Protein AF-A0A2E9Y9M0-F1 (afdb_monomer_lite)

Foldseek 3Di:
DDPVVLVVLVVLLVVLVVLVVLVPPVVPPCPDPDPPDDDDVCVVVPVDDDDDRDDNDDPVSVVSSVVSVVVVVVDDD

pLDDT: mean 80.17, std 14.74, range [50.31, 97.25]

Radius of gyration: 18.7 Å; chains: 1; bounding box: 42×25×49 Å

Secondary structure (DSSP, 8-state):
--HHHHHHHHHHHHHHHHHHHHH-GGGS--SSSS------TTGGGT------PPPPPPHHHHHHHHHHHHHHTTS--

Structure (mmCIF, N/CA/C/O backbone):
data_AF-A0A2E9Y9M0-F1
#
_entry.id   AF-A0A2E9Y9M0-F1
#
loop_
_atom_site.group_PDB
_atom_site.id
_atom_site.type_symbol
_atom_site.label_atom_id
_atom_site.label_alt_id
_atom_site.label_comp_id
_atom_site.label_asym_id
_atom_site.label_entity_id
_atom_site.label_seq_id
_atom_site.pdbx_PDB_ins_code
_atom_site.Cartn_x
_atom_site.Cartn_y
_atom_site.Cartn_z
_atom_site.occupancy
_atom_site.B_iso_or_equiv
_atom_site.auth_seq_id
_atom_site.auth_comp_id
_atom_site.auth_asym_id
_atom_site.auth_atom_id
_atom_site.pdbx_PDB_model_num
ATOM 1 N N . MET A 1 1 ? -15.437 6.450 14.529 1.00 72.06 1 MET A N 1
ATOM 2 C CA . MET A 1 1 ? -15.136 6.645 13.102 1.00 72.06 1 MET A CA 1
ATOM 3 C C . MET A 1 1 ? -16.404 6.343 12.330 1.00 72.06 1 MET A C 1
ATOM 5 O O . MET A 1 1 ? -17.059 5.362 12.673 1.00 72.06 1 MET A O 1
ATOM 9 N N . ASP A 1 2 ? -16.799 7.202 11.397 1.00 94.31 2 ASP A N 1
ATOM 10 C CA . ASP A 1 2 ? -17.975 6.938 10.557 1.00 94.31 2 ASP A CA 1
ATOM 11 C C . ASP A 1 2 ? -17.636 5.914 9.456 1.00 94.31 2 ASP A C 1
ATOM 13 O O . ASP A 1 2 ? -16.485 5.807 9.029 1.00 94.31 2 ASP A O 1
ATOM 17 N N . MET A 1 3 ? -18.625 5.160 8.973 1.00 94.06 3 MET A N 1
ATOM 18 C CA . MET A 1 3 ? -18.422 4.129 7.948 1.00 94.06 3 MET A CA 1
ATOM 19 C C . MET A 1 3 ? -17.863 4.704 6.643 1.00 94.06 3 MET A C 1
ATOM 21 O O . MET A 1 3 ? -17.007 4.080 6.014 1.00 94.06 3 MET A O 1
ATOM 25 N N . ALA A 1 4 ? -18.294 5.905 6.248 1.00 95.94 4 ALA A N 1
ATOM 26 C CA . ALA A 1 4 ? -17.768 6.572 5.058 1.00 95.94 4 ALA A CA 1
ATOM 27 C C . ALA A 1 4 ? -16.275 6.915 5.204 1.00 95.94 4 ALA A C 1
ATOM 29 O O . ALA A 1 4 ? -15.494 6.783 4.258 1.00 95.94 4 ALA A O 1
ATOM 30 N N . GLU A 1 5 ? -15.865 7.309 6.407 1.00 94.44 5 GLU A N 1
ATOM 31 C CA . GLU A 1 5 ? -14.477 7.624 6.733 1.00 94.44 5 GLU A CA 1
ATOM 32 C C . GLU A 1 5 ? -13.603 6.362 6.677 1.00 94.44 5 GLU A C 1
ATOM 34 O O . GLU A 1 5 ? -12.514 6.385 6.100 1.00 94.44 5 GLU A O 1
ATOM 39 N N . VAL A 1 6 ? -14.100 5.238 7.209 1.00 94.06 6 VAL A N 1
ATOM 40 C CA . VAL A 1 6 ? -13.404 3.939 7.164 1.00 94.06 6 VAL A CA 1
ATOM 41 C C . VAL A 1 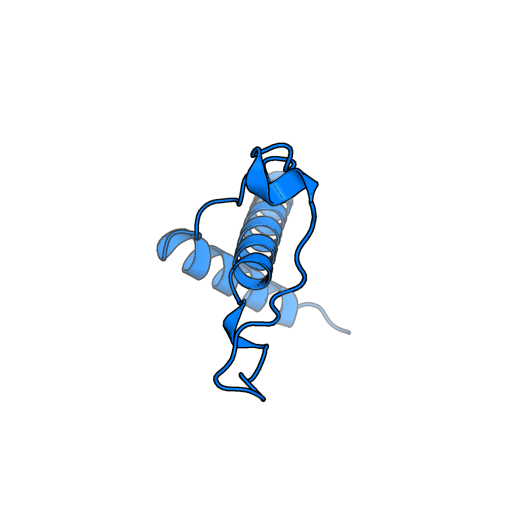6 ? -13.183 3.497 5.719 1.00 94.06 6 VAL A C 1
ATOM 43 O O . VAL A 1 6 ? -12.058 3.178 5.335 1.00 94.06 6 VAL A O 1
ATOM 46 N N . ILE A 1 7 ? -14.233 3.541 4.894 1.00 95.88 7 ILE A N 1
ATOM 47 C CA . ILE A 1 7 ? -14.153 3.188 3.468 1.00 95.88 7 ILE A CA 1
ATOM 48 C C . ILE A 1 7 ? -13.152 4.092 2.741 1.00 95.88 7 ILE A C 1
ATOM 50 O O . ILE A 1 7 ? -12.357 3.619 1.929 1.00 95.88 7 ILE A O 1
ATOM 54 N N . THR A 1 8 ? -13.152 5.389 3.049 1.00 97.25 8 THR A N 1
ATOM 55 C CA . THR A 1 8 ? -12.224 6.348 2.439 1.00 97.25 8 THR A CA 1
ATOM 56 C C . THR A 1 8 ? -10.772 6.005 2.765 1.00 97.25 8 THR A C 1
ATOM 58 O O . THR A 1 8 ? -9.940 5.962 1.858 1.00 97.25 8 THR A O 1
ATOM 61 N N . ARG A 1 9 ? -10.467 5.691 4.030 1.00 96.19 9 ARG A N 1
ATOM 62 C CA . ARG A 1 9 ? -9.103 5.329 4.446 1.00 96.19 9 ARG A CA 1
ATOM 63 C C . ARG A 1 9 ? -8.654 3.975 3.896 1.00 96.19 9 ARG A C 1
ATOM 65 O O . ARG A 1 9 ? -7.498 3.846 3.504 1.00 96.19 9 ARG A O 1
ATOM 72 N N . LEU A 1 10 ? -9.559 3.002 3.782 1.00 95.81 10 LEU A N 1
ATOM 73 C CA . LEU A 1 10 ? -9.275 1.726 3.110 1.00 95.81 10 LEU A CA 1
ATOM 74 C C . LEU A 1 10 ? -8.944 1.923 1.625 1.00 95.81 10 LEU A C 1
ATOM 76 O O . LEU A 1 10 ? -7.973 1.354 1.129 1.00 95.81 10 LEU A O 1
ATOM 80 N N . ASN A 1 11 ? -9.705 2.767 0.924 1.00 96.69 11 ASN A N 1
ATOM 81 C CA . ASN A 1 11 ? -9.439 3.084 -0.480 1.00 96.69 11 ASN A CA 1
ATOM 82 C C . ASN A 1 11 ? -8.110 3.831 -0.664 1.00 96.69 11 ASN A C 1
ATOM 84 O O . ASN A 1 11 ? -7.373 3.549 -1.612 1.00 96.69 11 ASN A O 1
ATOM 88 N N . GLU A 1 12 ? -7.775 4.756 0.242 1.00 95.75 12 GLU A N 1
ATOM 89 C CA . GLU A 1 12 ? -6.469 5.421 0.243 1.00 95.75 12 GLU A CA 1
ATOM 90 C C . GLU A 1 12 ? -5.337 4.400 0.420 1.00 95.75 12 GLU A C 1
ATOM 92 O O . GLU A 1 12 ? -4.419 4.359 -0.402 1.00 95.75 12 GLU A O 1
ATOM 97 N N . ALA A 1 13 ? -5.431 3.539 1.436 1.00 95.94 13 ALA A N 1
ATOM 98 C CA . ALA A 1 13 ? -4.429 2.517 1.720 1.00 95.94 13 ALA A CA 1
ATOM 99 C C . ALA A 1 13 ? -4.234 1.556 0.532 1.00 95.94 13 ALA A C 1
ATOM 101 O O . ALA A 1 13 ? -3.100 1.301 0.124 1.00 95.94 13 ALA A O 1
ATOM 102 N N . ALA A 1 14 ? -5.323 1.092 -0.089 1.00 94.44 14 ALA A N 1
ATOM 103 C CA . ALA A 1 14 ? -5.266 0.232 -1.272 1.00 94.44 14 ALA A CA 1
ATOM 104 C C . ALA A 1 14 ? -4.580 0.920 -2.467 1.00 94.44 14 ALA A C 1
ATOM 106 O O . ALA A 1 14 ? -3.773 0.306 -3.168 1.00 94.44 14 ALA A O 1
ATOM 107 N N . SER A 1 15 ? -4.864 2.208 -2.683 1.00 93.56 15 SER A N 1
ATOM 108 C CA . SER A 1 15 ? -4.222 3.009 -3.731 1.00 93.56 15 SER A CA 1
ATOM 109 C C . SER A 1 15 ? -2.717 3.170 -3.492 1.00 93.56 15 SER A C 1
ATOM 111 O O . SER A 1 15 ? -1.918 3.015 -4.419 1.00 93.56 15 SER A O 1
ATOM 113 N N . VAL A 1 16 ? -2.307 3.430 -2.245 1.00 93.75 16 VAL A N 1
ATOM 114 C CA . VAL A 1 16 ? -0.889 3.528 -1.860 1.00 93.75 16 VAL A CA 1
ATOM 115 C C . VAL A 1 16 ? -0.172 2.196 -2.084 1.00 93.75 16 VAL A C 1
ATOM 117 O O . VAL A 1 16 ? 0.878 2.176 -2.727 1.00 93.75 16 VAL A O 1
ATOM 120 N N . LEU A 1 17 ? -0.764 1.088 -1.635 1.00 90.94 17 LEU A N 1
ATOM 121 C CA . LEU A 1 17 ? -0.187 -0.249 -1.775 1.00 90.94 17 LEU A CA 1
ATOM 122 C C . LEU A 1 17 ? -0.004 -0.643 -3.246 1.00 90.94 17 LEU A C 1
ATOM 124 O O . LEU A 1 17 ? 1.066 -1.110 -3.635 1.00 90.94 17 LEU A O 1
ATOM 128 N N . ARG A 1 18 ? -1.000 -0.368 -4.096 1.00 87.94 18 ARG A N 1
ATOM 129 C CA . ARG A 1 18 ? -0.904 -0.615 -5.542 1.00 87.94 18 ARG A CA 1
ATOM 130 C C . ARG A 1 18 ? 0.257 0.152 -6.184 1.00 87.94 18 ARG A C 1
ATOM 132 O O . ARG A 1 18 ? 1.022 -0.426 -6.951 1.00 87.94 18 ARG A O 1
ATOM 139 N N . ARG A 1 19 ? 0.434 1.427 -5.826 1.00 86.69 19 ARG A N 1
ATOM 140 C CA . ARG A 1 19 ? 1.528 2.272 -6.343 1.00 86.69 19 ARG A CA 1
ATOM 141 C C . ARG A 1 19 ? 2.907 1.796 -5.885 1.00 86.69 19 ARG A C 1
ATOM 143 O O . ARG A 1 19 ? 3.863 1.906 -6.649 1.00 86.69 19 ARG A O 1
ATOM 150 N N . LEU A 1 20 ? 3.022 1.271 -4.662 1.00 85.69 20 LEU A N 1
ATOM 151 C CA . LEU A 1 20 ? 4.273 0.688 -4.163 1.00 85.69 20 LEU A CA 1
ATOM 152 C C . LEU A 1 20 ? 4.659 -0.571 -4.948 1.00 85.69 20 LEU A C 1
ATOM 154 O O . LEU A 1 20 ? 5.811 -0.696 -5.360 1.00 85.69 20 LEU A O 1
ATOM 158 N N . LEU A 1 21 ? 3.698 -1.460 -5.214 1.00 76.00 21 LEU A N 1
ATOM 159 C CA . LEU A 1 21 ? 3.935 -2.690 -5.976 1.00 76.00 21 LEU A CA 1
ATOM 160 C C . LEU A 1 21 ? 4.271 -2.409 -7.449 1.00 76.00 21 LEU A C 1
ATOM 162 O O . LEU A 1 21 ? 5.199 -3.000 -7.991 1.00 76.00 21 LEU A O 1
ATOM 166 N N . GLU A 1 22 ? 3.589 -1.456 -8.089 1.00 74.25 22 GLU A N 1
ATOM 167 C CA . GLU A 1 22 ? 3.893 -1.032 -9.469 1.00 74.25 22 GLU A CA 1
ATOM 168 C C . GLU A 1 22 ? 5.265 -0.322 -9.587 1.00 74.25 22 GLU A C 1
ATOM 170 O O . GLU A 1 22 ? 5.911 -0.337 -10.646 1.00 74.25 22 GLU A O 1
ATOM 175 N N . GLY A 1 23 ? 5.729 0.295 -8.494 1.00 62.75 23 GLY A N 1
ATOM 176 C CA . GLY A 1 23 ? 7.042 0.930 -8.380 1.00 62.75 23 GLY A CA 1
ATOM 177 C C . GLY A 1 23 ? 8.189 -0.043 -8.087 1.00 62.75 23 GLY A C 1
ATOM 178 O O . GLY A 1 23 ? 9.329 0.233 -8.477 1.00 62.75 23 GLY A O 1
ATOM 179 N N . ASN A 1 24 ? 7.915 -1.190 -7.453 1.00 56.12 24 ASN A N 1
ATOM 180 C CA . ASN A 1 24 ? 8.932 -2.169 -7.072 1.00 56.12 24 ASN A CA 1
ATOM 181 C C . ASN A 1 24 ? 9.345 -3.065 -8.253 1.00 56.12 24 ASN A C 1
ATOM 183 O O . ASN A 1 24 ? 9.014 -4.241 -8.358 1.00 56.12 24 ASN A O 1
ATOM 187 N N . ARG A 1 25 ? 10.120 -2.480 -9.165 1.00 54.19 25 ARG A N 1
ATOM 188 C CA . ARG A 1 25 ? 10.767 -3.176 -10.291 1.00 54.19 25 ARG A CA 1
ATOM 189 C C . ARG A 1 25 ? 12.073 -3.861 -9.884 1.00 54.19 25 ARG A C 1
ATOM 191 O O . ARG A 1 25 ? 12.706 -4.502 -10.719 1.00 54.19 25 ARG A O 1
ATOM 198 N N . TYR A 1 26 ? 12.478 -3.712 -8.623 1.00 51.06 26 TYR A N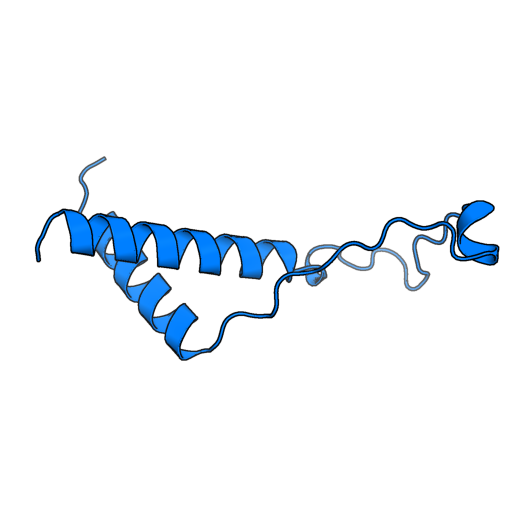 1
ATOM 199 C CA . TYR A 1 26 ? 13.707 -4.287 -8.082 1.00 51.06 26 TYR A CA 1
ATOM 200 C C . TYR A 1 26 ? 13.561 -5.779 -7.743 1.00 51.06 26 TYR A C 1
ATOM 202 O O . TYR A 1 26 ? 14.556 -6.436 -7.459 1.00 51.06 26 TYR A O 1
ATOM 210 N N . GLU A 1 27 ? 12.349 -6.339 -7.845 1.00 50.31 27 GLU A N 1
ATOM 211 C CA . GLU A 1 27 ? 12.091 -7.779 -7.699 1.00 50.31 27 GLU A CA 1
ATOM 212 C C . GLU A 1 27 ? 12.416 -8.605 -8.946 1.00 50.31 27 GLU A C 1
ATOM 214 O O . GLU A 1 27 ? 12.296 -9.828 -8.917 1.00 50.31 27 GLU A O 1
ATOM 219 N N . ARG A 1 28 ? 12.875 -7.988 -10.043 1.00 55.88 28 ARG A N 1
ATOM 220 C CA . ARG A 1 28 ? 13.655 -8.746 -11.021 1.00 55.88 28 ARG A CA 1
ATOM 221 C C . ARG A 1 28 ? 15.087 -8.776 -10.501 1.00 55.88 28 ARG A C 1
ATOM 223 O O . ARG A 1 28 ? 15.793 -7.789 -10.719 1.00 55.88 28 ARG A O 1
ATOM 230 N N . PRO A 1 29 ? 15.548 -9.852 -9.824 1.00 52.59 29 PRO A N 1
ATOM 231 C CA . PRO A 1 29 ? 16.979 -10.032 -9.678 1.00 52.59 29 PRO A CA 1
ATOM 232 C C . PRO A 1 29 ? 17.524 -9.949 -11.097 1.00 52.59 29 PRO A C 1
ATOM 234 O O . PRO A 1 29 ? 17.051 -10.658 -11.987 1.00 52.59 29 PRO A O 1
ATOM 237 N N . PHE A 1 30 ? 18.433 -9.011 -11.337 1.00 54.09 30 PHE A N 1
ATOM 238 C CA . PHE A 1 30 ? 19.194 -8.959 -12.571 1.00 54.09 30 PHE A CA 1
ATOM 239 C C . PHE A 1 30 ? 19.974 -10.278 -12.656 1.00 54.09 30 PHE A C 1
ATOM 241 O O . PHE A 1 30 ? 21.116 -10.367 -12.218 1.00 54.09 30 PHE A O 1
ATOM 248 N N . LEU A 1 31 ? 19.334 -11.337 -13.162 1.00 57.81 31 LEU A N 1
ATOM 249 C CA . LEU A 1 31 ? 19.970 -12.620 -13.461 1.00 57.81 31 LEU A CA 1
ATOM 250 C C . LEU A 1 31 ? 20.989 -12.446 -14.599 1.00 57.81 31 LEU A C 1
ATOM 252 O O . LEU A 1 31 ? 21.823 -13.317 -14.828 1.00 57.81 31 LEU A O 1
ATOM 256 N N . THR A 1 32 ? 20.957 -11.291 -15.272 1.00 58.81 32 THR A N 1
ATOM 257 C CA . THR A 1 32 ? 21.919 -10.837 -16.267 1.00 58.81 32 THR A CA 1
ATOM 258 C C . THR A 1 32 ? 22.246 -9.358 -16.043 1.00 58.81 32 THR A C 1
ATOM 260 O O . THR A 1 32 ? 21.361 -8.537 -15.820 1.00 58.81 32 THR A O 1
ATOM 263 N N . SER A 1 33 ? 23.526 -8.994 -16.159 1.00 62.03 33 SER A N 1
ATOM 264 C CA . SER A 1 33 ? 24.000 -7.598 -16.222 1.00 62.03 33 SER A CA 1
ATOM 265 C C . SER A 1 33 ? 23.571 -6.871 -17.504 1.00 62.03 33 SER A C 1
ATOM 267 O O . SER A 1 33 ? 23.789 -5.669 -17.648 1.00 62.03 33 SER A O 1
ATOM 269 N N . TRP A 1 34 ? 22.978 -7.610 -18.442 1.00 64.62 34 TRP A N 1
ATOM 270 C CA . TRP A 1 34 ? 22.461 -7.111 -19.702 1.00 64.62 34 TRP A CA 1
ATOM 271 C C . TRP A 1 34 ? 20.953 -6.840 -19.595 1.00 64.62 34 TRP A C 1
ATOM 273 O O . TRP A 1 34 ? 20.245 -7.675 -19.022 1.00 64.62 34 TRP A O 1
ATOM 283 N N . PRO A 1 35 ? 20.444 -5.716 -20.136 1.00 60.62 35 PRO A N 1
ATOM 284 C CA . PRO A 1 35 ? 19.009 -5.469 -20.193 1.00 60.62 35 PRO A CA 1
ATOM 285 C C . PRO A 1 35 ? 18.307 -6.542 -21.038 1.00 60.62 35 PRO A C 1
ATOM 287 O O . PRO A 1 35 ? 18.866 -7.002 -22.034 1.00 60.62 35 PRO A O 1
ATOM 290 N N . ASP A 1 36 ? 17.061 -6.882 -20.694 1.00 61.91 36 ASP A N 1
ATOM 291 C CA . ASP A 1 36 ? 16.144 -7.658 -21.548 1.00 61.91 36 ASP A CA 1
ATOM 292 C C . ASP A 1 36 ? 15.769 -6.840 -22.797 1.00 61.91 36 ASP A C 1
ATOM 294 O O . ASP A 1 36 ? 14.655 -6.339 -22.954 1.00 61.91 36 ASP A O 1
ATOM 298 N N . TYR A 1 37 ? 16.742 -6.635 -23.679 1.00 64.06 37 TYR A N 1
ATOM 299 C CA . TYR A 1 37 ? 16.591 -5.852 -24.890 1.00 64.06 37 TYR A CA 1
ATOM 300 C C . TYR A 1 37 ? 15.895 -6.703 -25.953 1.00 64.06 37 TYR A C 1
ATOM 302 O O . TYR A 1 37 ? 16.521 -7.521 -26.629 1.00 64.06 37 TYR A O 1
ATOM 310 N N . ARG A 1 38 ? 14.581 -6.516 -26.096 1.00 62.91 38 ARG A N 1
ATOM 311 C CA . ARG A 1 38 ? 13.825 -6.973 -27.266 1.00 62.91 38 ARG A CA 1
ATOM 312 C C . ARG A 1 38 ? 13.629 -5.772 -28.189 1.00 62.91 38 ARG A C 1
ATOM 314 O O . ARG A 1 38 ? 12.926 -4.848 -27.790 1.00 62.91 38 ARG A O 1
ATOM 321 N N . PRO A 1 39 ? 14.244 -5.741 -29.380 1.00 61.06 39 PRO A N 1
ATOM 322 C CA . PRO A 1 39 ? 14.019 -4.653 -30.318 1.00 61.06 39 PRO A CA 1
ATOM 323 C C . PRO A 1 39 ? 12.599 -4.766 -30.886 1.00 61.06 39 PRO A C 1
ATOM 325 O O . PRO A 1 39 ? 12.332 -5.620 -31.729 1.00 61.06 39 PRO A O 1
ATOM 328 N N . ASP A 1 40 ? 11.689 -3.918 -30.413 1.00 69.75 40 ASP A N 1
ATOM 329 C CA . ASP A 1 40 ? 10.444 -3.632 -31.120 1.00 69.75 40 ASP A CA 1
ATOM 330 C C . ASP A 1 40 ? 10.751 -2.579 -32.207 1.00 69.75 40 ASP A C 1
ATOM 332 O O . ASP A 1 40 ? 11.262 -1.500 -31.884 1.00 69.75 40 ASP A O 1
ATOM 336 N N . PRO A 1 41 ? 10.490 -2.859 -33.499 1.00 69.00 41 PRO A N 1
ATOM 337 C CA . PRO A 1 41 ? 10.708 -1.897 -34.582 1.00 69.00 41 PRO A CA 1
ATOM 338 C C . PRO A 1 41 ? 9.997 -0.551 -34.374 1.00 69.00 41 PRO A C 1
ATOM 340 O O . PRO A 1 41 ? 10.472 0.477 -34.858 1.00 69.00 41 PRO A O 1
ATOM 343 N N . ASN A 1 42 ? 8.885 -0.542 -33.637 1.00 70.56 42 ASN A N 1
ATOM 344 C CA . ASN A 1 42 ? 8.089 0.648 -33.349 1.00 70.56 42 ASN A CA 1
ATOM 345 C C . ASN A 1 42 ? 8.759 1.570 -32.315 1.00 70.56 42 ASN A C 1
ATOM 347 O O . ASN A 1 42 ? 8.579 2.790 -32.377 1.00 70.56 42 ASN A O 1
ATOM 351 N N . THR A 1 43 ? 9.600 1.025 -31.426 1.00 69.81 43 THR A N 1
ATOM 352 C CA . THR A 1 43 ? 10.372 1.798 -30.434 1.00 69.81 43 THR A CA 1
ATOM 353 C C . THR A 1 43 ? 11.365 2.752 -31.101 1.00 69.81 43 THR A C 1
ATOM 355 O O . THR A 1 43 ? 11.558 3.868 -30.627 1.00 69.81 43 THR A O 1
ATOM 358 N N . ALA A 1 44 ? 11.960 2.373 -32.240 1.00 71.44 44 ALA A N 1
ATOM 359 C CA . ALA A 1 44 ? 12.930 3.216 -32.954 1.00 71.44 44 ALA A CA 1
ATOM 360 C C . ALA A 1 44 ? 12.339 4.550 -33.455 1.00 71.44 44 ALA A C 1
ATOM 362 O O . ALA A 1 44 ? 13.077 5.511 -33.673 1.00 71.44 44 ALA A O 1
ATOM 363 N N . TYR A 1 45 ? 11.017 4.605 -33.621 1.00 76.56 45 TYR A N 1
ATOM 364 C CA . TYR A 1 45 ? 10.279 5.770 -34.106 1.00 76.56 45 TYR A CA 1
ATOM 365 C C . TYR A 1 45 ? 9.340 6.367 -33.046 1.00 76.56 45 TYR A C 1
ATOM 367 O O . TYR A 1 45 ? 8.575 7.278 -33.357 1.00 76.56 45 TYR A O 1
ATOM 375 N N . GLY A 1 46 ? 9.407 5.884 -31.797 1.00 71.56 46 GLY A N 1
ATOM 376 C CA . GLY A 1 46 ? 8.605 6.404 -30.687 1.00 71.56 46 GLY A CA 1
ATOM 377 C C . GLY A 1 46 ? 7.108 6.095 -30.787 1.00 71.56 46 GLY A C 1
ATOM 378 O O . GLY A 1 46 ? 6.304 6.834 -30.230 1.00 71.56 46 GLY A O 1
ATOM 379 N N . TYR A 1 47 ? 6.718 5.022 -31.482 1.00 78.62 47 TYR A N 1
ATOM 380 C CA . TYR A 1 47 ? 5.322 4.559 -31.57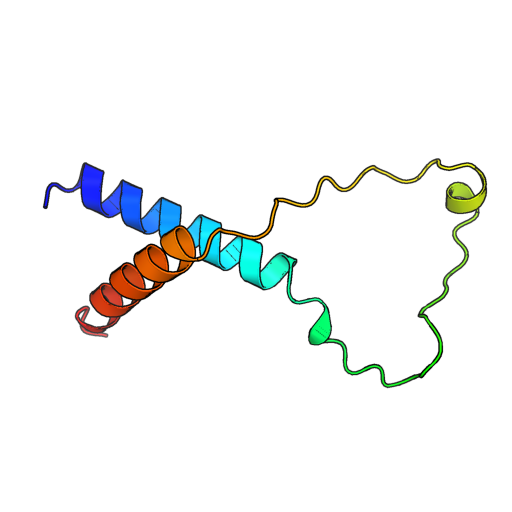3 1.00 78.62 47 TYR A CA 1
ATOM 381 C C . TYR A 1 47 ? 4.875 3.734 -30.354 1.00 78.62 47 TYR A C 1
ATOM 383 O O . TYR A 1 47 ? 3.920 2.967 -30.430 1.00 78.62 47 TYR A O 1
ATOM 391 N N . GLU A 1 48 ? 5.589 3.848 -29.240 1.00 77.62 48 GLU A N 1
ATOM 392 C CA . GLU A 1 48 ? 5.258 3.152 -28.004 1.00 77.62 48 GLU A CA 1
ATOM 393 C C . GLU A 1 48 ? 4.112 3.852 -27.266 1.00 77.62 48 GLU A C 1
ATOM 395 O O . GLU A 1 48 ? 4.066 5.080 -27.168 1.00 77.62 48 GLU A O 1
ATOM 400 N N . ASP A 1 49 ? 3.177 3.059 -26.740 1.00 75.06 49 ASP A N 1
ATOM 401 C CA . ASP A 1 49 ? 2.122 3.574 -25.876 1.00 75.06 49 ASP A CA 1
ATOM 402 C C . ASP A 1 49 ? 2.747 4.196 -24.620 1.00 75.06 49 ASP A C 1
ATOM 404 O O . ASP A 1 49 ? 3.572 3.588 -23.930 1.00 75.06 49 ASP A O 1
ATOM 408 N N . VAL A 1 50 ? 2.341 5.426 -24.299 1.00 73.44 50 VAL A N 1
ATOM 409 C CA . VAL A 1 50 ? 2.829 6.117 -23.104 1.00 73.44 50 VAL A CA 1
ATOM 410 C C . VAL A 1 50 ? 2.167 5.508 -21.871 1.00 73.44 50 VAL A C 1
ATOM 412 O O . VAL A 1 50 ? 1.046 5.863 -21.501 1.00 73.44 50 VAL A O 1
ATOM 415 N N . GLU A 1 51 ? 2.882 4.621 -21.182 1.00 71.00 51 GLU A N 1
ATOM 416 C CA . GLU A 1 51 ? 2.499 4.200 -19.835 1.00 71.00 51 GLU A CA 1
ATOM 417 C C . GLU A 1 51 ? 2.718 5.351 -18.841 1.00 71.00 51 GLU A C 1
ATOM 419 O O . GLU A 1 51 ? 3.837 5.618 -18.384 1.00 71.00 51 GLU A O 1
ATOM 424 N N . VAL A 1 52 ? 1.634 6.031 -18.460 1.00 71.44 52 VAL A N 1
ATOM 425 C CA . VAL A 1 52 ? 1.663 7.009 -17.368 1.00 71.44 52 VAL A CA 1
ATOM 426 C C . VAL A 1 52 ? 1.776 6.258 -16.046 1.00 71.44 52 VAL A C 1
ATOM 428 O O . VAL A 1 52 ? 0.808 5.687 -15.545 1.00 71.44 52 VAL A O 1
ATOM 431 N N . LYS A 1 53 ? 2.974 6.268 -15.460 1.00 70.00 53 LYS A N 1
ATOM 432 C CA . LYS A 1 53 ? 3.197 5.666 -14.143 1.00 70.00 53 LYS A CA 1
ATOM 433 C C . LYS A 1 53 ? 2.664 6.590 -13.054 1.00 70.00 53 LYS A C 1
ATOM 435 O O . LYS A 1 53 ? 3.001 7.779 -13.056 1.00 70.00 53 LYS A O 1
ATOM 440 N N . PRO A 1 54 ? 1.887 6.069 -12.093 1.00 74.50 54 PRO A N 1
ATOM 441 C CA . PRO A 1 54 ? 1.505 6.863 -10.946 1.00 74.50 54 PRO A CA 1
ATOM 442 C C . PRO A 1 54 ? 2.755 7.234 -10.128 1.00 74.50 54 PRO A C 1
ATOM 444 O O . PRO A 1 54 ? 3.706 6.451 -10.045 1.00 74.50 54 PRO A O 1
ATOM 447 N N . PRO A 1 55 ? 2.785 8.431 -9.518 1.00 80.25 55 PRO A N 1
ATOM 448 C CA . PRO A 1 55 ? 3.934 8.871 -8.737 1.00 80.25 55 PRO A CA 1
ATOM 449 C C . PRO A 1 55 ? 4.165 7.957 -7.530 1.00 80.25 55 PRO A C 1
ATOM 451 O O . PRO A 1 55 ? 3.237 7.310 -7.040 1.00 80.25 55 PRO A O 1
ATOM 454 N N . ILE A 1 56 ? 5.377 7.960 -6.979 1.00 83.81 56 ILE A N 1
ATOM 455 C CA . ILE A 1 56 ? 5.671 7.279 -5.709 1.00 83.81 56 ILE A CA 1
ATOM 456 C C . ILE A 1 56 ? 4.828 7.940 -4.597 1.00 83.81 56 ILE A C 1
ATOM 458 O O . ILE A 1 56 ? 4.711 9.172 -4.581 1.00 83.81 56 ILE A O 1
ATOM 462 N N . PRO A 1 57 ? 4.154 7.176 -3.718 1.00 89.50 57 PRO A N 1
ATOM 463 C CA . PRO A 1 57 ? 3.399 7.754 -2.607 1.00 89.50 57 PRO A CA 1
ATOM 464 C C . PRO A 1 57 ? 4.320 8.489 -1.625 1.00 89.50 57 PRO A C 1
ATOM 466 O O . PRO A 1 57 ? 5.493 8.160 -1.480 1.00 89.50 57 PRO A O 1
ATOM 469 N N . SER A 1 58 ? 3.788 9.513 -0.954 1.00 92.19 58 SER A N 1
ATOM 470 C CA . SER A 1 58 ? 4.550 10.265 0.046 1.00 92.19 58 SER A CA 1
ATOM 471 C C . SER A 1 58 ? 4.733 9.449 1.335 1.00 92.19 58 SER A C 1
ATOM 473 O O . SER A 1 58 ? 3.879 8.614 1.642 1.00 92.19 58 SER A O 1
ATOM 475 N N . PRO A 1 59 ? 5.772 9.726 2.149 1.00 93.31 59 PRO A N 1
ATOM 476 C CA . PRO A 1 59 ? 5.970 9.043 3.431 1.00 93.31 59 PRO A CA 1
ATOM 477 C C . PRO A 1 59 ? 4.748 9.115 4.357 1.00 93.31 59 PRO A C 1
ATOM 479 O O . PRO A 1 59 ? 4.383 8.130 4.984 1.00 93.31 59 PRO A O 1
ATOM 482 N N . ALA A 1 60 ? 4.052 10.256 4.383 1.00 95.81 60 ALA A N 1
ATOM 483 C CA . ALA A 1 60 ? 2.828 10.411 5.168 1.00 95.81 60 ALA A CA 1
ATOM 484 C C . ALA A 1 60 ? 1.681 9.512 4.672 1.00 95.81 60 ALA A C 1
ATOM 486 O O . ALA A 1 60 ? 0.911 9.001 5.479 1.00 95.81 60 ALA A O 1
ATOM 487 N N . ALA A 1 61 ? 1.560 9.303 3.356 1.00 94.25 61 ALA A N 1
ATOM 488 C CA . 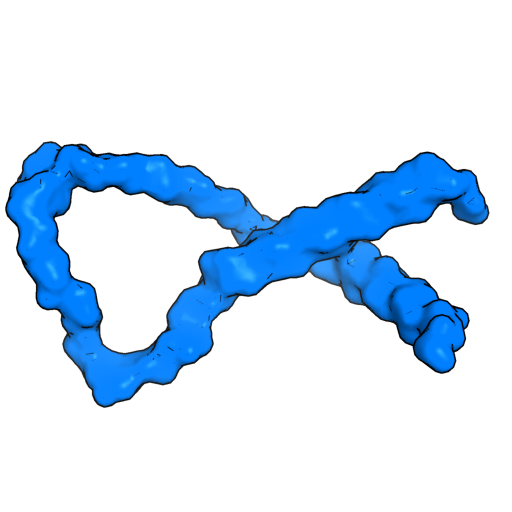ALA A 1 61 ? 0.559 8.394 2.801 1.00 94.25 61 ALA A CA 1
ATOM 489 C C . ALA A 1 61 ? 0.884 6.926 3.129 1.00 94.25 61 ALA A C 1
ATOM 491 O O . ALA A 1 61 ? -0.027 6.144 3.383 1.00 94.25 61 ALA A O 1
ATOM 492 N N . ILE A 1 62 ? 2.173 6.573 3.175 1.00 94.19 62 ILE A N 1
ATOM 493 C CA . ILE A 1 62 ? 2.637 5.246 3.606 1.00 94.19 62 ILE A CA 1
ATOM 494 C C . ILE A 1 62 ? 2.307 5.027 5.086 1.00 94.19 62 ILE A C 1
ATOM 496 O O . ILE A 1 62 ? 1.672 4.031 5.410 1.00 94.19 62 ILE A O 1
ATOM 500 N N . GLN A 1 63 ? 2.613 5.992 5.959 1.00 96.94 63 GLN A N 1
ATOM 501 C CA . GLN A 1 63 ? 2.280 5.901 7.386 1.00 96.94 63 GLN A CA 1
ATOM 502 C C . GLN A 1 63 ? 0.774 5.683 7.614 1.00 96.94 63 GLN A C 1
ATOM 504 O O . GLN A 1 63 ? 0.375 4.817 8.387 1.00 96.94 63 GLN A O 1
ATOM 509 N N . ARG A 1 64 ? -0.083 6.430 6.901 1.00 95.69 64 ARG A N 1
ATOM 510 C CA . ARG A 1 64 ? -1.545 6.260 6.993 1.00 95.69 64 ARG A CA 1
ATOM 511 C C . ARG A 1 64 ? -2.025 4.907 6.473 1.00 95.69 64 ARG A 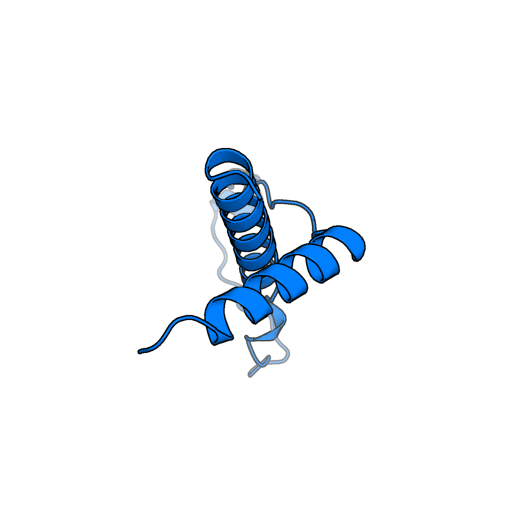C 1
ATOM 513 O O . ARG A 1 64 ? -3.015 4.393 6.986 1.00 95.69 64 ARG A O 1
ATOM 520 N N . MET A 1 65 ? -1.367 4.353 5.454 1.00 96.12 65 MET A N 1
ATOM 521 C CA . MET A 1 65 ? -1.642 3.003 4.958 1.00 96.12 65 MET A CA 1
ATOM 522 C C . MET A 1 65 ? -1.280 1.955 6.017 1.00 96.12 65 MET A C 1
ATOM 524 O O . MET A 1 65 ? -2.090 1.069 6.266 1.00 96.12 65 MET A O 1
ATOM 528 N N . GLU A 1 66 ? -0.112 2.065 6.654 1.00 95.75 66 GLU A N 1
ATOM 529 C CA . GLU A 1 66 ? 0.327 1.147 7.718 1.00 95.75 66 GLU A CA 1
ATOM 530 C C . GLU A 1 66 ? -0.660 1.126 8.893 1.00 95.75 66 GLU A C 1
ATOM 532 O O . GLU A 1 66 ? -1.092 0.054 9.307 1.00 95.75 66 GLU A O 1
ATOM 537 N N . GLU A 1 67 ? -1.135 2.295 9.333 1.00 95.38 67 GLU A N 1
ATOM 538 C CA . GLU A 1 67 ? -2.180 2.391 10.364 1.00 95.38 67 GLU A CA 1
ATOM 539 C C . GLU A 1 67 ? -3.464 1.629 9.989 1.00 95.38 67 GLU A C 1
ATOM 541 O O . GLU A 1 67 ? -4.106 1.023 10.844 1.00 95.38 67 GLU A O 1
ATOM 546 N N . VAL A 1 68 ? -3.863 1.662 8.712 1.00 95.75 68 VAL A N 1
ATOM 547 C CA . VAL A 1 68 ? -5.052 0.940 8.230 1.00 95.75 68 VAL A CA 1
ATOM 548 C C . VAL A 1 68 ? -4.798 -0.568 8.177 1.00 95.75 68 VAL A C 1
ATOM 550 O O . VAL A 1 68 ? -5.710 -1.346 8.455 1.00 95.75 68 VAL A O 1
ATOM 553 N N . LEU A 1 69 ? -3.576 -1.000 7.856 1.00 93.62 69 LEU A N 1
ATOM 554 C CA . LEU A 1 69 ? -3.204 -2.416 7.894 1.00 93.62 69 LEU A CA 1
ATOM 555 C C . LEU A 1 69 ? -3.249 -2.972 9.323 1.00 93.62 69 LEU A C 1
ATOM 557 O O . LEU A 1 69 ? -3.691 -4.106 9.509 1.00 93.62 69 LEU A O 1
ATOM 561 N N . ASP A 1 70 ? -2.885 -2.175 10.328 1.00 94.50 70 ASP A N 1
ATOM 562 C CA . ASP A 1 70 ? -3.016 -2.565 11.737 1.00 94.50 70 ASP A CA 1
ATOM 563 C C . ASP A 1 70 ? -4.478 -2.805 12.140 1.00 94.50 70 ASP A C 1
ATOM 565 O O . ASP A 1 70 ? -4.767 -3.702 12.932 1.00 94.50 70 ASP A O 1
ATOM 569 N N . TRP A 1 71 ? -5.436 -2.075 11.556 1.00 93.56 71 TRP A N 1
ATOM 570 C CA . TRP A 1 71 ? -6.861 -2.325 11.813 1.00 93.56 71 TRP A CA 1
ATOM 571 C C . TRP A 1 71 ? -7.310 -3.692 11.304 1.00 93.56 71 TRP A C 1
ATOM 573 O O . TRP A 1 71 ? -8.129 -4.346 11.948 1.00 93.56 71 TRP A O 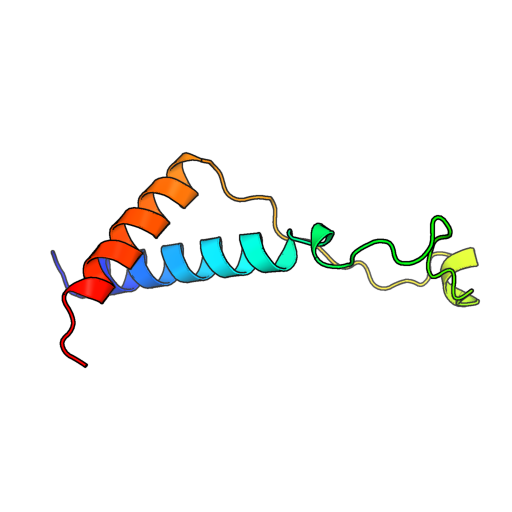1
ATOM 583 N N . LEU A 1 72 ? -6.774 -4.137 10.163 1.00 89.81 72 LEU A N 1
ATOM 584 C CA . LEU A 1 72 ? -7.116 -5.437 9.582 1.00 89.81 72 LEU A CA 1
ATOM 585 C C . LEU A 1 72 ? -6.669 -6.599 10.476 1.00 89.81 72 LEU A C 1
ATOM 587 O O . LEU A 1 72 ? -7.318 -7.639 10.472 1.00 89.81 72 LEU A O 1
ATOM 591 N N . GLN A 1 73 ? -5.624 -6.415 11.289 1.00 90.25 73 GLN A N 1
ATOM 592 C CA . GLN A 1 73 ? -5.170 -7.427 12.252 1.00 90.25 73 GLN A CA 1
ATOM 593 C C . GLN A 1 73 ? -6.183 -7.679 13.380 1.00 90.25 73 GLN A C 1
ATOM 595 O O . GLN A 1 73 ? -6.121 -8.709 14.046 1.00 90.25 73 GLN A O 1
ATOM 600 N N . LEU A 1 74 ? -7.118 -6.751 13.603 1.00 89.19 74 LEU A N 1
ATOM 601 C CA . LEU A 1 74 ? -8.170 -6.880 14.614 1.00 89.19 74 LEU A CA 1
ATOM 602 C C . LEU A 1 74 ? -9.391 -7.656 14.100 1.00 89.19 74 LEU A C 1
ATOM 604 O O . LEU A 1 74 ? -10.281 -7.982 14.888 1.00 89.19 74 LEU A O 1
ATOM 608 N N . VAL A 1 75 ? -9.460 -7.935 12.794 1.00 86.81 75 VAL A N 1
ATOM 609 C CA . VAL A 1 75 ? -10.552 -8.706 12.197 1.00 86.81 75 VAL A CA 1
ATOM 610 C C . VAL A 1 75 ? -10.293 -10.196 12.449 1.00 86.81 75 VAL A C 1
ATOM 612 O O . VAL A 1 75 ? -9.261 -10.706 12.012 1.00 86.81 75 VAL A O 1
ATOM 615 N N . PRO A 1 76 ? -11.194 -10.914 13.146 1.00 80.69 76 PRO A N 1
ATOM 616 C CA . PRO A 1 76 ? -11.047 -12.352 13.326 1.00 80.69 76 PRO A CA 1
ATOM 617 C C . PRO A 1 76 ? -11.166 -13.068 11.973 1.00 80.69 76 PRO A C 1
ATOM 619 O O . PRO A 1 76 ? -12.046 -12.742 11.174 1.00 80.69 76 PRO A O 1
ATOM 622 N N . VAL A 1 77 ? -10.267 -14.028 11.741 1.00 73.00 77 VAL A N 1
ATOM 623 C CA . VAL A 1 77 ? -10.238 -14.912 10.562 1.00 73.00 77 VAL A CA 1
ATOM 624 C C . VAL A 1 77 ? -11.129 -16.127 10.783 1.00 73.00 77 VAL A C 1
ATOM 626 O O . VAL A 1 77 ? -11.090 -16.677 11.909 1.00 73.00 77 VAL A O 1
#

Sequence (77 aa):
MDMAEVITRLNEAASVLRRLLEGNRYERPFLTSWPDYRPDPNTAYGYEDVEVKPPIPSPAAIQRMEEVLDWLQLVPV